Protein AF-A0A1H4G1G6-F1 (afdb_monomer)

Radius of gyration: 17.61 Å; Cα contacts (8 Å, |Δi|>4): 63; chains: 1; bounding box: 39×23×51 Å

Foldseek 3Di:
DDPVVLVVLVVVLVVLLVVLVVVVVCLVVVVVVLVVVVPDDDDPLCVVLSVQLVVLSVCLVVLSVQLNVVCVVCVVVVHRPVSVVSSCSSVCSVVSNVVSVVCCVVPRD

Sequence (109 aa):
MSKRKNEKLYNYLLLFLILYGVTLFIWPMALFGLGMSLSAPYPHTYDTSRDLMVKILFTYPLGVLFAIFYCGISYENGRYKAPYWVVHVPLLWPVSWIVVEYLGLKFSF

pLDDT: mean 82.3, std 7.37, range [54.5, 92.31]

Secondary structure (DSSP, 8-state):
--HHHHHHHHHHHHHHHHHHHHHHHHHHHHHHHHHHHHTS---GG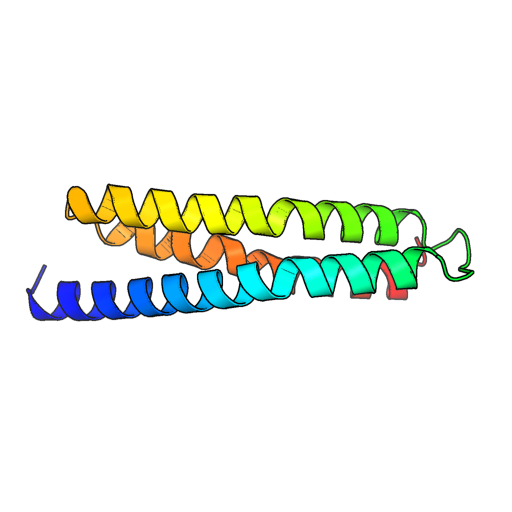GHHHHHHHHHHHHHHHHHHHHHHHHHHHHHHTT--HHHHHHTTGGGHHHHHHHHHHHHHHHH--

Mean predicted aligned error: 6.63 Å

Nearest PDB structures (foldseek):
  8dt0-assembly1_A  TM=5.907E-01  e=8.665E-01  synthetic construct

Structure (mmCIF, N/CA/C/O backbone):
data_AF-A0A1H4G1G6-F1
#
_entry.id   AF-A0A1H4G1G6-F1
#
loop_
_atom_site.group_PDB
_atom_site.id
_atom_site.type_symbol
_atom_site.label_atom_id
_atom_site.label_alt_id
_atom_site.label_comp_id
_atom_site.label_asym_id
_atom_site.label_entity_id
_atom_site.label_seq_id
_atom_site.pdbx_PDB_ins_code
_atom_site.Cartn_x
_atom_site.Cartn_y
_atom_site.Cartn_z
_atom_site.occupancy
_atom_site.B_iso_or_equiv
_atom_site.auth_seq_id
_atom_site.auth_comp_id
_atom_site.auth_asym_id
_atom_site.auth_atom_id
_atom_site.pdbx_PDB_model_num
ATOM 1 N N . MET A 1 1 ? -20.821 -6.327 20.717 1.00 58.38 1 MET A N 1
ATOM 2 C CA . MET A 1 1 ? -19.473 -6.934 20.569 1.00 58.38 1 MET A CA 1
ATOM 3 C C . MET A 1 1 ? -18.751 -6.771 21.908 1.00 58.38 1 MET A C 1
ATOM 5 O O . MET A 1 1 ? -18.916 -5.726 22.518 1.00 58.38 1 MET A O 1
ATOM 9 N N . SER A 1 2 ? -18.057 -7.789 22.431 1.00 67.00 2 SER A N 1
ATOM 10 C CA . SER A 1 2 ? -17.358 -7.680 23.732 1.00 67.00 2 SER A CA 1
ATOM 11 C C . SER A 1 2 ? -16.269 -6.597 23.678 1.00 67.00 2 SER A C 1
ATOM 13 O O . SER A 1 2 ? -15.555 -6.534 22.676 1.00 67.00 2 SER A O 1
ATOM 15 N N . LYS A 1 3 ? -16.099 -5.791 24.744 1.00 67.31 3 LYS A N 1
ATOM 16 C CA . LYS A 1 3 ? -15.041 -4.756 24.850 1.00 67.31 3 LYS A CA 1
ATOM 17 C C . LYS A 1 3 ? -13.664 -5.292 24.435 1.00 67.31 3 LYS A C 1
ATOM 19 O O . LYS A 1 3 ? -12.977 -4.678 23.628 1.00 67.31 3 LYS A O 1
ATOM 24 N N . ARG A 1 4 ? -13.338 -6.513 24.872 1.00 69.06 4 ARG A N 1
ATOM 25 C CA . ARG A 1 4 ? -12.068 -7.197 24.578 1.00 69.06 4 ARG A CA 1
ATOM 26 C C . ARG A 1 4 ? -11.883 -7.539 23.091 1.00 69.06 4 ARG A C 1
ATOM 28 O O . ARG A 1 4 ? -10.757 -7.613 22.613 1.00 69.06 4 ARG A O 1
ATOM 35 N N . LYS A 1 5 ? -12.974 -7.771 22.343 1.00 72.00 5 LYS A N 1
ATOM 36 C CA . LYS A 1 5 ? -12.924 -8.004 20.884 1.00 72.00 5 LYS A CA 1
ATOM 37 C C . LYS A 1 5 ? -12.662 -6.705 20.120 1.00 72.00 5 LYS A C 1
ATOM 39 O O . LYS A 1 5 ? -11.899 -6.733 19.163 1.00 72.00 5 LYS A O 1
ATOM 44 N N . ASN A 1 6 ? -13.256 -5.594 20.553 1.00 76.75 6 ASN A N 1
ATOM 45 C CA . ASN A 1 6 ? -13.039 -4.289 19.923 1.00 76.75 6 ASN A CA 1
ATOM 46 C C . ASN A 1 6 ? -11.608 -3.789 20.151 1.00 76.75 6 ASN A C 1
ATOM 48 O O . ASN A 1 6 ? -10.990 -3.288 19.222 1.00 76.75 6 ASN A O 1
ATOM 52 N N . GLU A 1 7 ? -11.056 -4.007 21.344 1.00 81.44 7 GLU A N 1
ATOM 53 C CA . GLU A 1 7 ? -9.673 -3.652 21.683 1.00 81.44 7 GLU A CA 1
ATOM 54 C C . GLU A 1 7 ? -8.645 -4.440 20.857 1.00 81.44 7 GLU A C 1
ATOM 56 O O . GLU A 1 7 ? -7.725 -3.864 20.280 1.00 81.44 7 GLU A O 1
ATOM 61 N N . LYS A 1 8 ? -8.848 -5.757 20.697 1.00 85.31 8 LYS A N 1
ATOM 62 C CA . LYS A 1 8 ? -8.018 -6.568 19.791 1.00 85.31 8 LYS A CA 1
ATOM 63 C C . LYS A 1 8 ? -8.082 -6.070 18.349 1.00 85.31 8 LYS A C 1
ATOM 65 O O . LYS A 1 8 ? -7.051 -6.017 17.685 1.00 85.31 8 LYS A O 1
ATOM 70 N N . LEU A 1 9 ? -9.274 -5.722 17.860 1.00 84.81 9 LEU A N 1
ATOM 71 C CA . LEU A 1 9 ? -9.430 -5.245 16.487 1.00 84.81 9 LEU A CA 1
ATOM 72 C C . LEU A 1 9 ? -8.820 -3.854 16.290 1.00 84.81 9 LEU A C 1
ATOM 74 O O . LEU A 1 9 ? -8.249 -3.582 15.240 1.00 84.81 9 LEU A O 1
ATOM 78 N N . TYR A 1 10 ? -8.906 -2.999 17.310 1.00 84.31 10 TYR A N 1
ATOM 79 C CA . TYR A 1 10 ? -8.247 -1.701 17.331 1.00 84.31 10 TYR A CA 1
ATOM 80 C C . TYR A 1 10 ? -6.729 -1.853 17.217 1.00 84.31 10 TYR A C 1
ATOM 82 O O . TYR A 1 10 ? -6.147 -1.298 16.292 1.00 84.31 10 TYR A O 1
ATOM 90 N N . ASN A 1 11 ? -6.111 -2.675 18.070 1.00 88.44 11 ASN A N 1
ATOM 91 C CA . ASN A 1 11 ? -4.665 -2.916 18.027 1.00 88.44 11 ASN A CA 1
ATOM 92 C C . ASN A 1 11 ? -4.218 -3.523 16.691 1.00 88.44 11 ASN A C 1
ATOM 94 O O . ASN A 1 11 ? -3.170 -3.158 16.167 1.00 88.44 11 ASN A O 1
ATOM 98 N N . TYR A 1 12 ? -5.020 -4.431 16.127 1.00 89.69 12 TYR A N 1
ATOM 99 C CA . TYR A 1 12 ? -4.750 -5.034 14.822 1.00 89.69 12 TYR A CA 1
ATOM 100 C C . TYR A 1 12 ? -4.696 -3.988 13.707 1.00 89.69 12 TYR A C 1
ATOM 102 O O . TYR A 1 12 ? -3.737 -3.917 12.951 1.00 89.69 12 TYR A O 1
ATOM 110 N N . LEU A 1 13 ? -5.723 -3.155 13.612 1.00 87.50 13 LEU A N 1
ATOM 111 C CA . LEU A 1 13 ? -5.810 -2.106 12.603 1.00 87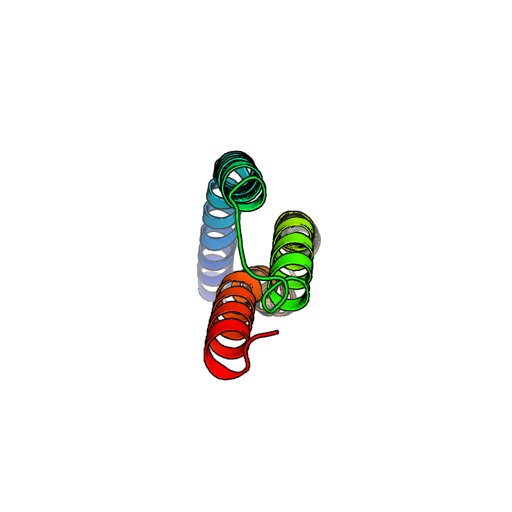.50 13 LEU A CA 1
ATOM 112 C C . LEU A 1 13 ? -4.740 -1.017 12.820 1.00 87.50 13 LEU A C 1
ATOM 114 O O . LEU A 1 13 ? -4.130 -0.573 11.851 1.00 87.50 13 LEU A O 1
ATOM 118 N N . LEU A 1 14 ? -4.446 -0.650 14.075 1.00 88.31 14 LEU A N 1
ATOM 119 C CA . LEU A 1 14 ? -3.364 0.277 14.427 1.00 88.31 14 LEU A CA 1
ATOM 120 C C . LEU A 1 14 ? -1.996 -0.238 13.957 1.00 88.31 14 LEU A C 1
ATOM 122 O 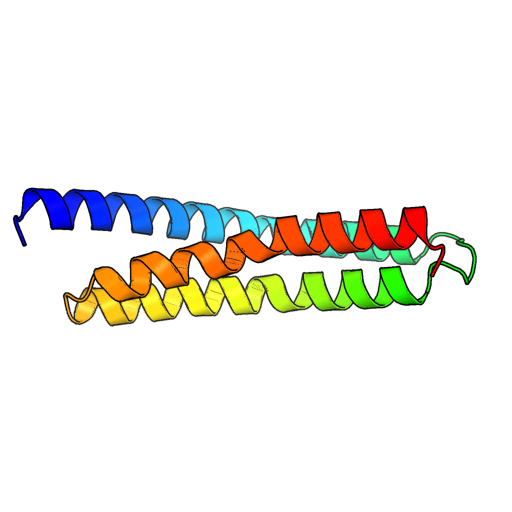O . LEU A 1 14 ? -1.203 0.529 13.418 1.00 88.31 14 LEU A O 1
ATOM 126 N N . LEU A 1 15 ? -1.732 -1.538 14.116 1.00 92.31 15 LEU A N 1
ATOM 127 C CA . LEU A 1 15 ? -0.506 -2.167 13.623 1.00 92.31 15 LEU A CA 1
ATOM 128 C C . LEU A 1 15 ? -0.349 -1.973 12.109 1.00 92.31 15 LEU A C 1
ATOM 130 O O . LEU A 1 15 ? 0.726 -1.592 11.651 1.00 92.31 15 LEU A O 1
ATOM 134 N N . PHE A 1 16 ? -1.416 -2.194 11.338 1.00 90.69 16 PHE A N 1
ATOM 135 C CA . PHE A 1 16 ? -1.391 -1.982 9.889 1.00 90.69 16 PHE A CA 1
ATOM 136 C C . PHE A 1 16 ? -1.216 -0.513 9.511 1.00 90.69 16 PHE A C 1
ATOM 138 O O . PHE A 1 16 ? -0.446 -0.212 8.609 1.00 90.69 16 PHE A O 1
ATOM 145 N N . LEU A 1 17 ? -1.880 0.400 10.218 1.00 88.31 17 LEU A N 1
ATOM 146 C CA . LEU A 1 17 ? -1.7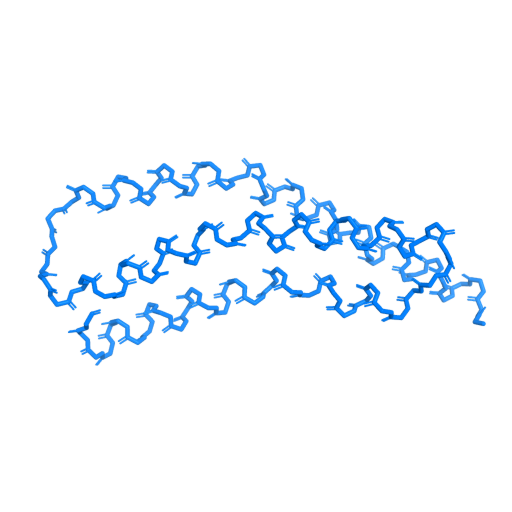06 1.844 10.048 1.00 88.31 17 LEU A CA 1
ATOM 147 C C . LEU A 1 17 ? -0.241 2.269 10.232 1.00 88.31 17 LEU A C 1
ATOM 149 O O . LEU A 1 17 ? 0.293 2.998 9.399 1.00 88.31 17 LEU A O 1
ATOM 153 N N . ILE A 1 18 ? 0.423 1.774 11.282 1.00 90.38 18 ILE A N 1
ATOM 154 C CA . ILE A 1 18 ? 1.851 2.030 11.525 1.00 90.38 18 ILE A CA 1
ATOM 155 C C . ILE A 1 18 ? 2.696 1.441 10.395 1.00 90.38 18 ILE A C 1
ATOM 157 O O . ILE A 1 18 ? 3.550 2.133 9.842 1.00 90.38 18 ILE A O 1
ATOM 161 N N . LEU A 1 19 ? 2.437 0.185 10.021 1.00 90.81 19 LEU A N 1
ATOM 162 C CA . LEU A 1 19 ? 3.155 -0.491 8.942 1.00 90.81 19 LEU A CA 1
ATOM 163 C C . LEU A 1 19 ? 3.033 0.283 7.625 1.00 90.81 19 LEU A C 1
ATOM 165 O O . LEU A 1 19 ? 4.028 0.468 6.931 1.00 90.81 19 LEU A O 1
ATOM 169 N N . TYR A 1 20 ? 1.848 0.812 7.325 1.00 89.88 20 TYR A N 1
ATOM 170 C CA . TYR A 1 20 ? 1.605 1.630 6.142 1.00 89.88 20 TYR A CA 1
ATOM 171 C C . TYR A 1 20 ? 2.233 3.019 6.196 1.00 89.88 20 TYR A C 1
ATOM 173 O O . TYR A 1 20 ? 2.660 3.534 5.165 1.00 89.88 20 TYR A O 1
ATOM 181 N N . GLY A 1 21 ? 2.343 3.618 7.381 1.00 87.31 21 GLY A N 1
ATOM 182 C CA . GLY A 1 21 ? 3.135 4.832 7.569 1.00 87.31 21 GLY A CA 1
ATOM 183 C C . GLY A 1 21 ? 4.614 4.600 7.246 1.00 87.31 21 GLY A C 1
ATOM 184 O O . GLY A 1 21 ? 5.225 5.394 6.532 1.00 87.31 21 GLY A O 1
ATOM 185 N N . VAL A 1 22 ? 5.179 3.478 7.707 1.00 89.25 22 VAL A N 1
ATOM 186 C CA . VAL A 1 22 ? 6.577 3.104 7.432 1.00 89.25 22 VAL A CA 1
ATOM 187 C C . VAL A 1 22 ? 6.800 2.826 5.946 1.00 89.25 22 VAL A C 1
ATOM 189 O O . VAL A 1 22 ? 7.772 3.306 5.367 1.00 89.25 22 VAL A O 1
ATOM 192 N N . THR A 1 23 ? 5.909 2.086 5.291 1.00 86.12 23 THR A N 1
ATOM 193 C CA . THR A 1 23 ? 6.060 1.799 3.858 1.00 86.12 23 THR A CA 1
ATOM 194 C C . THR A 1 23 ? 5.862 3.039 2.990 1.00 86.12 23 THR A C 1
ATOM 196 O O . THR A 1 23 ? 6.584 3.195 2.008 1.00 86.12 23 THR A O 1
ATOM 199 N N . LEU A 1 24 ? 4.957 3.956 3.354 1.00 88.12 24 LEU A N 1
ATOM 200 C CA . LEU A 1 24 ? 4.848 5.271 2.709 1.00 88.12 24 LEU A CA 1
ATOM 201 C C . LEU A 1 24 ? 6.137 6.079 2.843 1.00 88.12 24 LEU A C 1
ATOM 203 O O . LEU A 1 24 ? 6.531 6.752 1.897 1.00 88.12 24 LEU A O 1
ATOM 207 N N . PHE A 1 25 ? 6.806 6.003 3.993 1.00 87.94 25 PHE A N 1
ATOM 208 C CA . PHE A 1 25 ? 8.083 6.681 4.201 1.00 87.94 25 PHE A CA 1
ATOM 209 C C . PHE A 1 25 ? 9.195 6.121 3.301 1.00 87.94 25 PHE A C 1
ATOM 211 O O . PHE A 1 25 ? 10.037 6.871 2.816 1.00 87.94 25 PHE A O 1
ATOM 218 N N . ILE A 1 26 ? 9.178 4.811 3.035 1.00 86.88 26 ILE A N 1
ATOM 219 C CA . ILE A 1 26 ? 10.144 4.135 2.153 1.00 86.88 26 ILE A CA 1
ATOM 220 C C . ILE A 1 26 ? 9.791 4.328 0.665 1.00 86.88 26 ILE A C 1
ATOM 222 O O . ILE A 1 26 ? 10.668 4.258 -0.197 1.00 86.88 26 ILE A O 1
ATOM 226 N N . TRP A 1 27 ? 8.528 4.608 0.337 1.00 87.56 27 TRP A N 1
ATOM 227 C CA . TRP A 1 27 ? 8.040 4.711 -1.042 1.00 87.56 27 TRP A CA 1
ATOM 228 C C . TRP A 1 27 ? 8.839 5.677 -1.948 1.00 87.56 27 TRP A C 1
ATOM 230 O O . TRP A 1 27 ? 9.152 5.276 -3.070 1.00 87.56 27 TRP A O 1
ATOM 240 N N . PRO A 1 28 ? 9.270 6.882 -1.511 1.00 87.00 28 PRO A N 1
ATOM 241 C CA . PRO A 1 28 ? 10.133 7.746 -2.320 1.00 87.00 28 PRO A CA 1
ATOM 242 C C . PRO A 1 28 ? 11.462 7.090 -2.716 1.00 87.00 28 PRO A C 1
ATOM 244 O O . PRO A 1 28 ? 11.942 7.305 -3.828 1.00 87.00 28 PRO A O 1
ATOM 247 N N . MET A 1 29 ? 12.045 6.255 -1.847 1.00 88.31 29 MET A N 1
ATOM 248 C CA . MET A 1 29 ? 13.260 5.503 -2.181 1.00 88.31 29 MET A CA 1
ATOM 249 C C . MET A 1 29 ? 12.982 4.424 -3.229 1.00 88.31 29 MET A C 1
ATOM 251 O O . MET A 1 29 ? 13.787 4.238 -4.139 1.00 88.31 29 MET A O 1
ATOM 255 N N . ALA A 1 30 ? 11.833 3.748 -3.141 1.00 84.00 30 ALA A N 1
ATOM 256 C CA . ALA A 1 30 ? 11.405 2.793 -4.161 1.00 84.00 30 ALA A CA 1
ATOM 257 C C . ALA A 1 30 ? 11.189 3.482 -5.518 1.00 84.00 30 ALA A C 1
ATOM 259 O O . ALA A 1 30 ? 11.604 2.956 -6.548 1.00 84.00 30 ALA A O 1
ATOM 260 N N . LEU A 1 31 ? 10.615 4.690 -5.521 1.00 85.06 31 LEU A N 1
ATOM 261 C CA . LEU A 1 31 ? 10.436 5.496 -6.729 1.00 85.06 31 LEU A CA 1
ATOM 262 C C . LEU A 1 31 ? 11.766 5.948 -7.334 1.00 85.06 31 LEU A C 1
ATOM 264 O O . LEU A 1 31 ? 11.937 5.888 -8.550 1.00 85.06 31 LEU A O 1
ATOM 268 N N . PHE A 1 32 ? 12.725 6.343 -6.497 1.00 85.50 32 PHE A N 1
ATOM 269 C CA . PHE A 1 32 ? 14.079 6.660 -6.941 1.00 85.50 32 PHE A CA 1
ATOM 270 C C . PHE A 1 32 ?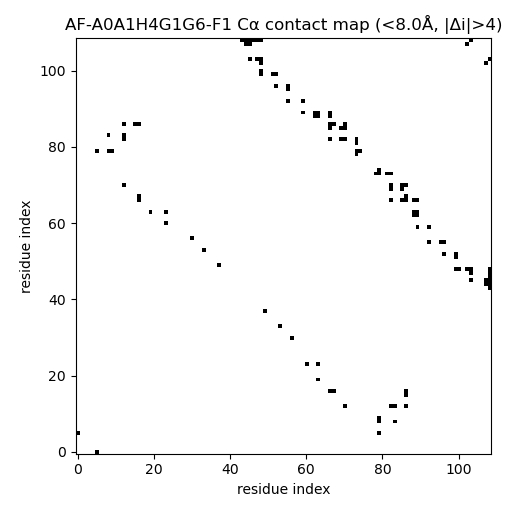 14.768 5.441 -7.574 1.00 85.50 32 PHE A C 1
ATOM 272 O O . PHE A 1 32 ? 15.290 5.535 -8.684 1.00 85.50 32 PHE A O 1
ATOM 279 N N . GLY A 1 33 ? 14.720 4.281 -6.910 1.00 84.88 33 GLY A N 1
ATOM 280 C CA . GLY A 1 33 ? 15.281 3.032 -7.433 1.00 84.88 33 GLY A CA 1
ATOM 281 C C . GLY A 1 33 ? 14.639 2.605 -8.755 1.00 84.88 33 GLY A C 1
ATOM 282 O O . GLY A 1 33 ? 15.351 2.247 -9.695 1.00 84.88 33 GLY A O 1
ATOM 283 N N . LEU A 1 34 ? 13.311 2.727 -8.859 1.00 82.06 34 LEU A N 1
ATOM 284 C CA . LEU A 1 34 ? 12.587 2.512 -10.108 1.00 82.06 34 LEU A CA 1
ATOM 285 C C . LEU A 1 34 ? 13.096 3.477 -11.186 1.00 82.06 34 LEU A C 1
ATOM 287 O O . LEU A 1 34 ? 13.504 3.020 -12.240 1.00 82.06 34 LEU A O 1
ATOM 291 N N . GLY A 1 35 ? 13.164 4.785 -10.925 1.00 81.44 35 GLY A N 1
ATOM 292 C CA . GLY A 1 35 ? 13.653 5.781 -11.890 1.00 81.44 35 GLY A CA 1
ATOM 293 C C . GLY A 1 35 ? 15.058 5.489 -12.433 1.00 81.44 35 GLY A C 1
ATOM 294 O O . GLY A 1 35 ? 15.306 5.622 -13.634 1.00 81.44 35 GLY A O 1
ATOM 295 N N . MET A 1 36 ? 15.960 5.017 -11.571 1.00 83.62 36 MET A N 1
ATOM 296 C CA . MET A 1 36 ? 17.300 4.580 -11.973 1.00 83.62 36 MET A CA 1
ATOM 297 C C . MET A 1 36 ? 17.247 3.328 -12.860 1.00 83.62 36 MET A C 1
ATOM 299 O O . MET A 1 36 ? 17.881 3.296 -13.913 1.00 83.62 36 MET A O 1
ATOM 303 N N . SER A 1 37 ? 16.443 2.327 -12.488 1.00 79.06 37 SER A N 1
ATOM 304 C CA . SER A 1 37 ? 16.217 1.123 -13.303 1.00 79.06 37 SER A CA 1
ATOM 305 C C . SER A 1 37 ? 15.579 1.458 -14.655 1.00 79.06 37 SER A C 1
ATOM 307 O O . SER A 1 37 ? 15.974 0.913 -15.683 1.00 79.06 37 SER A O 1
ATOM 309 N N . LEU A 1 38 ? 14.667 2.432 -14.677 1.00 74.31 38 LEU A N 1
ATOM 310 C CA . LEU A 1 38 ? 14.004 2.911 -15.881 1.00 74.31 38 LEU A CA 1
ATOM 311 C C . LEU A 1 38 ? 14.957 3.637 -16.852 1.00 74.31 38 LEU A C 1
ATOM 313 O O . LEU A 1 38 ? 14.622 3.833 -18.023 1.00 74.31 38 LEU A O 1
ATOM 317 N N 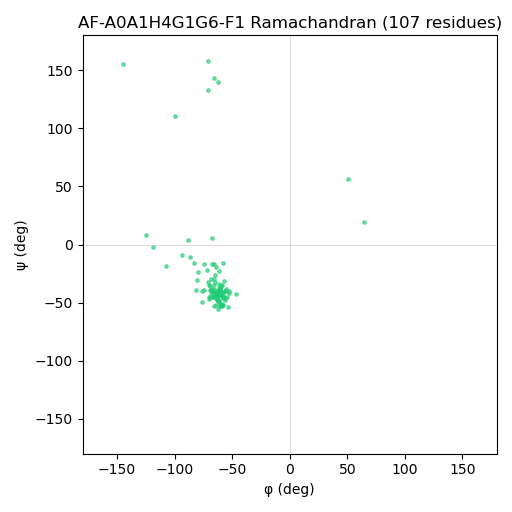. SER A 1 39 ? 16.127 4.055 -16.383 1.00 76.88 39 SER A N 1
ATOM 318 C CA . SER A 1 39 ? 17.132 4.743 -17.198 1.00 76.88 39 SER A CA 1
ATOM 319 C C . SER A 1 39 ? 18.172 3.786 -17.790 1.00 76.88 39 SER A C 1
ATOM 321 O O . SER A 1 39 ? 18.971 4.195 -18.630 1.00 76.88 39 SER A O 1
ATOM 323 N N . ALA A 1 40 ? 18.178 2.516 -17.370 1.00 79.38 40 ALA A N 1
ATOM 324 C CA . ALA A 1 40 ? 19.057 1.500 -17.936 1.00 79.38 40 ALA A CA 1
ATOM 325 C C . ALA A 1 40 ? 18.617 1.118 -19.366 1.00 79.38 40 ALA A C 1
ATOM 327 O O . ALA A 1 40 ? 17.454 1.312 -19.709 1.00 79.38 40 ALA A O 1
ATOM 328 N N . PRO A 1 41 ? 19.501 0.563 -20.213 1.00 78.25 41 PRO A N 1
ATOM 329 C CA . PRO A 1 41 ? 19.107 -0.033 -21.489 1.00 78.25 41 PRO A CA 1
ATOM 330 C C . PRO A 1 41 ? 18.342 -1.346 -21.262 1.00 78.25 41 PRO A C 1
ATOM 332 O O . PRO A 1 41 ? 18.800 -2.201 -20.505 1.00 78.25 41 PRO A O 1
ATOM 335 N N . TYR A 1 42 ? 17.207 -1.536 -21.935 1.00 72.81 42 TYR A N 1
ATOM 336 C CA . TYR A 1 42 ? 16.406 -2.768 -21.894 1.00 72.81 42 TYR A CA 1
ATOM 337 C C . TYR A 1 42 ? 15.769 -3.037 -23.267 1.00 72.81 42 TYR A C 1
ATOM 339 O O . TYR A 1 42 ? 15.590 -2.107 -24.057 1.00 72.81 42 TYR A O 1
ATOM 347 N N . PRO A 1 43 ? 15.436 -4.301 -23.581 1.00 79.00 43 PRO A N 1
ATOM 348 C CA . PRO A 1 43 ? 14.701 -4.636 -24.795 1.00 79.00 43 PRO A CA 1
ATOM 349 C C . PRO A 1 43 ? 13.276 -4.066 -24.767 1.00 79.00 43 PRO A C 1
ATOM 351 O O . PRO A 1 43 ? 12.605 -4.135 -23.739 1.00 79.00 43 PRO A O 1
ATOM 354 N N . HIS A 1 44 ? 12.776 -3.614 -25.921 1.00 78.50 44 HIS A N 1
ATOM 355 C CA . HIS A 1 44 ? 11.394 -3.127 -26.096 1.00 78.50 44 HIS A CA 1
ATOM 356 C C . HIS A 1 44 ? 10.307 -4.153 -25.736 1.00 78.50 44 HIS A C 1
ATOM 358 O O . HIS A 1 44 ? 9.157 -3.797 -25.507 1.00 78.50 44 HIS A O 1
ATOM 364 N N . THR A 1 45 ? 10.666 -5.433 -25.623 1.00 75.19 45 THR A N 1
ATOM 365 C CA . THR A 1 45 ? 9.787 -6.503 -25.133 1.00 75.19 45 THR A CA 1
ATOM 366 C C . THR A 1 45 ? 9.424 -6.368 -23.650 1.00 75.19 45 THR A C 1
ATOM 368 O O . THR A 1 45 ? 8.873 -7.302 -23.098 1.00 75.19 45 THR A O 1
ATOM 371 N N . TYR A 1 46 ? 9.801 -5.289 -22.965 1.00 73.06 46 TYR A N 1
ATOM 372 C CA . TYR A 1 46 ? 9.437 -5.040 -21.567 1.00 73.06 46 TYR A CA 1
ATOM 373 C C . TYR A 1 46 ? 8.744 -3.686 -21.372 1.00 73.06 46 TYR A C 1
ATOM 375 O O . TYR A 1 46 ? 8.522 -3.261 -20.238 1.00 73.06 46 TYR A O 1
ATOM 383 N N . ASP A 1 47 ? 8.402 -2.981 -22.455 1.00 79.75 47 ASP A N 1
ATOM 384 C CA . ASP A 1 47 ? 7.778 -1.656 -22.375 1.00 79.75 47 ASP A CA 1
ATOM 385 C C . ASP A 1 47 ? 6.430 -1.712 -21.627 1.00 79.75 47 ASP A C 1
ATOM 387 O O . ASP A 1 47 ? 6.118 -0.819 -20.833 1.00 79.75 47 ASP A O 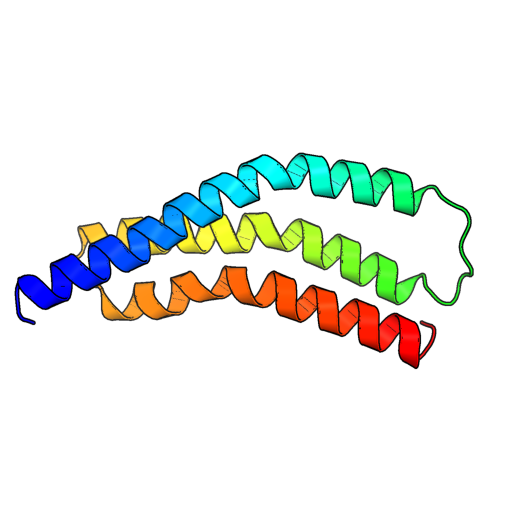1
ATOM 391 N N . THR A 1 48 ? 5.659 -2.792 -21.799 1.00 79.31 48 THR A N 1
ATOM 392 C CA . THR A 1 48 ? 4.328 -2.953 -21.191 1.00 79.31 48 THR A CA 1
ATOM 393 C C . THR A 1 48 ? 4.423 -3.290 -19.709 1.00 79.31 48 THR A C 1
ATOM 395 O O . THR A 1 48 ? 3.757 -2.661 -18.882 1.00 79.31 48 THR A O 1
ATOM 398 N N . SER A 1 49 ? 5.250 -4.275 -19.346 1.00 77.75 49 SER A N 1
ATOM 399 C CA . SER A 1 49 ? 5.473 -4.650 -17.941 1.00 77.75 49 SER A CA 1
ATOM 400 C C . SER A 1 49 ? 6.027 -3.482 -17.126 1.00 77.75 49 SER A C 1
ATOM 402 O O . SER A 1 49 ? 5.624 -3.264 -15.981 1.00 77.75 49 SER A O 1
ATOM 404 N N . ARG A 1 50 ? 6.878 -2.665 -17.741 1.00 78.06 50 ARG A N 1
ATOM 405 C CA . ARG A 1 50 ? 7.461 -1.475 -17.130 1.00 78.06 50 ARG A CA 1
ATOM 406 C C . ARG A 1 50 ? 6.452 -0.346 -16.916 1.00 78.06 50 ARG A C 1
ATOM 408 O O . ARG A 1 50 ? 6.410 0.231 -15.829 1.00 78.06 50 ARG A O 1
ATOM 415 N N . ASP A 1 51 ? 5.612 -0.050 -17.906 1.00 83.19 51 ASP A N 1
ATOM 416 C CA . ASP A 1 51 ? 4.510 0.911 -17.757 1.00 83.19 51 ASP A CA 1
ATOM 417 C C . ASP A 1 51 ? 3.528 0.473 -16.653 1.00 83.19 51 ASP A C 1
ATOM 419 O O . ASP A 1 51 ? 3.134 1.271 -15.797 1.00 83.19 51 ASP A O 1
ATOM 423 N N . LEU A 1 52 ? 3.207 -0.824 -16.593 1.00 83.81 52 LEU A N 1
ATOM 424 C CA . LEU A 1 52 ? 2.394 -1.401 -15.521 1.00 83.81 52 LEU A CA 1
ATOM 425 C C . LEU A 1 52 ? 3.059 -1.265 -14.146 1.00 83.81 52 LEU A C 1
ATOM 427 O O . LEU A 1 52 ? 2.386 -0.858 -13.200 1.00 83.81 52 LEU A O 1
ATOM 431 N N . MET A 1 53 ? 4.361 -1.542 -14.021 1.00 81.94 53 MET A N 1
ATOM 432 C CA . MET A 1 53 ? 5.105 -1.351 -12.767 1.00 81.94 53 MET A CA 1
ATOM 433 C C . MET A 1 53 ? 5.058 0.095 -12.276 1.00 81.94 53 MET A C 1
ATOM 435 O O . MET A 1 53 ? 4.802 0.336 -11.094 1.00 81.94 53 MET A O 1
ATOM 439 N N . VAL A 1 54 ? 5.266 1.059 -13.178 1.00 83.38 54 VAL A N 1
ATOM 440 C CA . VAL A 1 54 ? 5.181 2.491 -12.864 1.00 83.38 54 VAL A CA 1
ATOM 441 C C . VAL A 1 54 ? 3.785 2.823 -12.338 1.00 83.38 54 VAL A C 1
ATOM 443 O O . VAL A 1 54 ? 3.648 3.362 -11.239 1.00 83.38 54 VAL A O 1
ATOM 446 N N . LYS A 1 55 ? 2.734 2.451 -13.077 1.00 85.62 55 LYS A N 1
ATOM 447 C CA . LYS A 1 55 ? 1.335 2.696 -12.685 1.00 85.62 55 LYS A CA 1
ATOM 448 C C . LYS A 1 55 ? 0.996 2.062 -11.339 1.00 85.62 55 LYS A C 1
ATOM 450 O O . LYS A 1 55 ? 0.386 2.711 -10.489 1.00 85.62 55 LYS A O 1
ATOM 455 N N . ILE A 1 56 ? 1.435 0.825 -11.115 1.00 84.00 56 ILE A N 1
ATOM 456 C CA . ILE A 1 56 ? 1.281 0.131 -9.837 1.00 84.00 56 ILE A CA 1
ATOM 457 C C . ILE A 1 56 ? 1.952 0.960 -8.740 1.00 84.00 56 ILE A C 1
ATOM 459 O O . ILE A 1 56 ? 1.273 1.332 -7.785 1.00 84.00 56 ILE A O 1
ATOM 463 N N . LEU A 1 57 ? 3.212 1.372 -8.887 1.00 84.25 57 LEU A N 1
ATOM 464 C CA . LEU A 1 57 ? 3.915 2.179 -7.881 1.00 84.25 57 LEU A CA 1
ATOM 465 C C . LEU A 1 57 ? 3.201 3.480 -7.514 1.00 84.25 57 LEU A C 1
ATOM 467 O O . LEU A 1 57 ? 3.111 3.797 -6.328 1.00 84.25 57 LEU A O 1
ATOM 471 N N . PHE A 1 58 ? 2.614 4.183 -8.481 1.00 85.62 58 PHE A N 1
ATOM 472 C CA . PHE A 1 58 ? 1.855 5.411 -8.216 1.00 85.62 58 PHE A CA 1
ATOM 473 C C . PHE A 1 58 ? 0.500 5.185 -7.532 1.00 85.62 58 PHE A C 1
ATOM 475 O O . PHE A 1 58 ? -0.009 6.093 -6.875 1.00 85.62 58 PHE A O 1
ATOM 482 N N . THR A 1 59 ? -0.083 3.988 -7.624 1.00 86.31 59 THR A N 1
ATOM 483 C CA . THR A 1 59 ? -1.346 3.669 -6.930 1.00 86.31 59 THR A CA 1
ATOM 484 C C . THR A 1 59 ? -1.149 3.261 -5.468 1.00 86.31 59 THR A C 1
ATOM 486 O O . THR A 1 59 ? -2.105 3.325 -4.693 1.00 86.31 59 THR A O 1
ATOM 489 N N . TYR A 1 60 ? 0.077 2.917 -5.045 1.00 86.06 60 TYR A N 1
ATOM 490 C CA . TYR A 1 60 ? 0.354 2.518 -3.659 1.00 86.06 60 TYR A CA 1
ATOM 491 C C . TYR A 1 60 ? -0.004 3.593 -2.623 1.00 86.06 60 TYR A C 1
ATOM 493 O O . TYR A 1 60 ? -0.771 3.285 -1.702 1.00 86.06 60 TYR A O 1
ATOM 501 N N . PRO A 1 61 ? 0.459 4.857 -2.756 1.00 88.81 61 PRO A N 1
ATOM 502 C CA . PRO A 1 61 ? 0.133 5.887 -1.777 1.00 88.81 61 PRO A CA 1
ATOM 503 C C . PRO A 1 61 ? -1.369 6.150 -1.702 1.00 88.81 61 PRO A C 1
ATOM 505 O O . PRO A 1 61 ? -1.892 6.381 -0.618 1.00 88.81 61 PRO A O 1
ATOM 508 N N . LEU A 1 62 ? -2.081 6.048 -2.831 1.00 89.44 62 LEU A N 1
ATOM 509 C CA . LEU A 1 62 ? -3.534 6.215 -2.878 1.00 89.44 62 LEU A CA 1
ATOM 510 C C . LEU A 1 62 ? -4.251 5.126 -2.072 1.00 89.44 62 LEU A C 1
ATOM 512 O O . LEU A 1 62 ? -5.127 5.440 -1.268 1.00 89.44 62 LEU A O 1
ATOM 516 N N . GLY A 1 63 ? -3.853 3.861 -2.243 1.00 88.12 63 GLY A N 1
ATOM 517 C CA . GLY A 1 6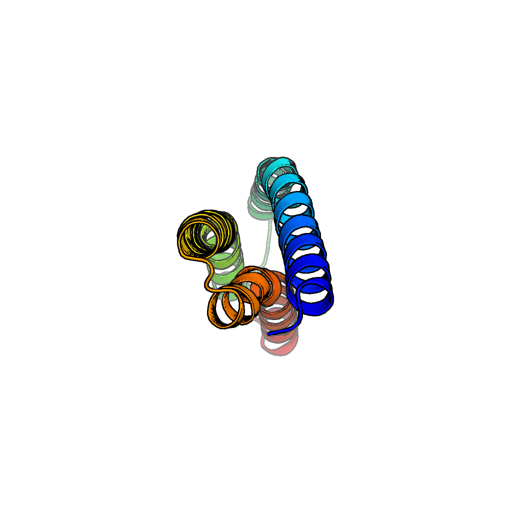3 ? -4.411 2.742 -1.481 1.00 88.12 63 GLY A CA 1
ATOM 518 C C . GLY A 1 63 ? -4.142 2.867 0.018 1.00 88.12 63 GLY A C 1
ATOM 519 O O . GLY A 1 63 ? -5.043 2.651 0.830 1.00 88.12 63 GLY A O 1
ATOM 520 N N . VAL A 1 64 ? -2.923 3.269 0.390 1.00 89.44 64 VAL A N 1
ATOM 521 C CA . VAL A 1 64 ? -2.566 3.511 1.792 1.00 89.44 64 VAL A CA 1
ATOM 522 C C . VAL A 1 64 ? -3.375 4.664 2.379 1.00 89.44 64 VAL A C 1
ATOM 524 O O . VAL A 1 64 ? -4.009 4.482 3.414 1.00 89.44 64 VAL A O 1
ATOM 527 N N . LEU A 1 65 ? -3.402 5.831 1.730 1.00 90.00 65 LEU A N 1
ATOM 528 C CA . LEU A 1 65 ? -4.154 6.994 2.210 1.00 90.00 65 LEU A CA 1
ATOM 529 C C . LEU A 1 65 ? -5.637 6.656 2.374 1.00 90.00 65 LEU A C 1
ATOM 531 O O . LEU A 1 65 ? -6.222 6.963 3.411 1.00 90.00 65 LEU A O 1
ATOM 535 N N . PHE A 1 66 ? -6.225 5.956 1.401 1.00 90.75 66 PHE A N 1
ATOM 536 C CA . PHE A 1 66 ? -7.596 5.464 1.496 1.00 90.75 66 PHE A CA 1
ATOM 537 C C . PHE A 1 66 ? -7.807 4.593 2.740 1.00 90.75 66 PHE A C 1
ATOM 539 O O . PHE A 1 66 ? -8.749 4.830 3.498 1.00 90.75 66 PHE A O 1
ATOM 546 N N . ALA A 1 67 ? -6.916 3.630 2.996 1.00 89.69 67 ALA A N 1
ATOM 547 C CA . ALA A 1 67 ? -7.001 2.781 4.179 1.00 89.69 67 ALA A CA 1
ATOM 548 C C . ALA A 1 67 ? -6.865 3.580 5.484 1.00 89.69 67 ALA A C 1
ATOM 550 O O . ALA A 1 67 ? -7.626 3.335 6.421 1.00 89.69 67 ALA A O 1
ATOM 551 N N . ILE A 1 68 ? -5.958 4.561 5.534 1.00 88.12 68 ILE A N 1
ATOM 552 C CA . ILE A 1 68 ? -5.746 5.422 6.704 1.00 88.12 68 ILE A CA 1
ATOM 553 C C . ILE A 1 68 ? -7.008 6.234 7.014 1.00 88.12 68 ILE A C 1
ATOM 555 O O . ILE A 1 68 ? -7.542 6.143 8.122 1.00 88.12 68 ILE A O 1
ATOM 559 N N . PHE A 1 69 ? -7.516 6.988 6.035 1.00 89.00 69 PHE A N 1
ATOM 560 C CA . PHE A 1 69 ? -8.689 7.845 6.221 1.00 89.00 69 PHE A CA 1
ATOM 561 C C . PHE A 1 69 ? -9.944 7.033 6.532 1.00 89.00 69 PHE A C 1
ATOM 563 O O . PHE A 1 69 ? -10.679 7.364 7.462 1.00 89.00 69 PHE A O 1
ATOM 570 N N . TYR A 1 70 ? -10.177 5.941 5.800 1.00 89.56 70 TYR A N 1
ATOM 571 C CA . TYR A 1 70 ? -11.349 5.100 6.020 1.00 89.56 70 TYR A CA 1
ATOM 572 C C . TYR A 1 70 ? -11.331 4.448 7.405 1.00 89.56 70 TYR A C 1
ATOM 574 O O . TYR A 1 70 ? -12.359 4.422 8.083 1.00 89.56 70 TYR A O 1
ATOM 582 N N . CYS A 1 71 ? -10.171 3.953 7.857 1.00 86.81 71 CYS A N 1
ATOM 583 C CA . CYS A 1 71 ? -10.041 3.415 9.208 1.00 86.81 71 CYS A CA 1
ATOM 584 C C . CYS A 1 71 ? -10.303 4.498 10.256 1.00 86.81 71 CYS A C 1
ATOM 586 O O . CYS A 1 71 ? -11.132 4.269 11.133 1.00 86.81 71 CYS A O 1
ATOM 588 N N . GLY A 1 72 ? -9.686 5.678 10.127 1.00 84.69 72 GLY A N 1
ATOM 589 C CA . GLY A 1 72 ? -9.894 6.814 11.035 1.00 84.69 72 GLY A CA 1
ATOM 590 C C . GLY A 1 72 ? -11.368 7.197 11.188 1.00 84.69 72 GLY A C 1
ATOM 591 O O . GLY A 1 72 ? -11.905 7.164 12.293 1.00 84.69 72 GLY A O 1
ATOM 592 N N . ILE A 1 73 ? -12.059 7.443 10.070 1.00 86.94 73 ILE A N 1
ATOM 593 C CA . ILE A 1 73 ? -13.489 7.801 10.067 1.00 86.94 73 ILE A CA 1
ATOM 594 C C . ILE A 1 73 ? -14.340 6.667 10.652 1.00 86.94 73 ILE A C 1
ATOM 596 O O . ILE A 1 73 ? -15.279 6.893 11.418 1.00 86.94 73 ILE A O 1
ATOM 600 N N . SER A 1 74 ? -14.047 5.417 10.293 1.00 85.19 74 SER A N 1
ATOM 601 C CA . SER A 1 74 ? -14.831 4.280 10.771 1.00 85.19 74 SER A CA 1
ATOM 602 C C . SER A 1 74 ? -14.653 4.046 12.278 1.00 85.19 74 SER A C 1
ATOM 604 O O . SER A 1 74 ? -15.595 3.599 12.939 1.00 85.19 74 SER A O 1
ATOM 606 N N . TYR A 1 75 ? -13.490 4.396 12.836 1.00 78.75 75 TYR A N 1
ATOM 607 C CA . TYR A 1 75 ? -13.230 4.346 14.272 1.00 78.75 75 TYR A CA 1
ATOM 608 C C . TYR A 1 75 ? -14.014 5.375 15.069 1.00 78.75 75 TYR A C 1
ATOM 610 O O . TYR A 1 75 ? -14.609 5.000 16.079 1.00 78.75 75 TYR A O 1
ATOM 618 N N . GLU A 1 76 ? -14.063 6.628 14.614 1.00 80.81 76 GLU A N 1
ATOM 619 C CA . GLU A 1 76 ? -14.869 7.674 15.264 1.00 80.81 76 GLU A CA 1
ATOM 620 C C . GLU A 1 76 ? -16.346 7.268 15.353 1.00 80.81 76 GLU A C 1
ATOM 622 O O . GLU A 1 76 ? -17.031 7.554 16.331 1.00 80.81 76 GLU A O 1
ATOM 627 N N . ASN A 1 77 ? -16.815 6.496 14.371 1.00 82.81 77 ASN A N 1
ATOM 628 C CA . ASN A 1 77 ? -18.179 5.978 14.307 1.00 82.81 77 ASN A CA 1
ATOM 629 C C . ASN A 1 77 ? -18.384 4.624 15.022 1.00 82.81 77 ASN A C 1
ATOM 631 O O . ASN A 1 77 ? -19.462 4.033 14.920 1.00 82.81 77 ASN A O 1
ATOM 635 N N . GLY A 1 78 ? -17.364 4.076 15.695 1.00 78.06 78 GLY A N 1
ATOM 636 C CA . GLY A 1 78 ? -17.435 2.785 16.397 1.00 78.06 78 GLY A CA 1
ATOM 637 C C . GLY A 1 78 ? -17.664 1.569 15.484 1.00 78.06 78 GLY A C 1
ATOM 638 O O . GLY A 1 78 ? -18.110 0.511 15.943 1.00 78.06 78 GLY A O 1
ATOM 639 N N . ARG A 1 79 ? -17.389 1.696 14.180 1.00 80.25 79 ARG A N 1
ATOM 640 C CA . ARG A 1 79 ? -17.587 0.651 13.166 1.00 80.25 79 ARG A CA 1
ATOM 641 C C . ARG A 1 79 ? -16.261 -0.042 12.877 1.00 80.25 79 ARG A C 1
ATOM 643 O O . ARG A 1 79 ? -15.387 0.518 12.233 1.00 80.25 79 ARG A O 1
ATOM 650 N N . TYR A 1 80 ? -16.137 -1.301 13.286 1.00 76.50 80 TYR A N 1
ATOM 651 C CA . TYR A 1 80 ? -14.861 -2.028 13.205 1.00 76.50 80 TYR A CA 1
ATOM 652 C C . TYR A 1 80 ? -14.815 -3.117 12.115 1.00 76.50 80 TYR A C 1
ATOM 654 O O . TYR A 1 80 ? -13.743 -3.538 11.695 1.00 76.50 80 TYR A O 1
ATOM 662 N N . LYS A 1 81 ? -15.970 -3.571 11.606 1.00 80.88 81 LYS A N 1
ATOM 663 C CA . LYS A 1 81 ? -16.040 -4.674 10.626 1.00 80.88 81 LYS A CA 1
ATOM 664 C C . LYS A 1 81 ? -15.636 -4.262 9.206 1.00 80.88 81 LYS A C 1
ATOM 666 O O . LYS A 1 81 ? -14.995 -5.036 8.512 1.00 80.88 81 LYS A O 1
ATOM 671 N N . ALA A 1 82 ? -16.033 -3.070 8.770 1.00 83.38 82 ALA A N 1
ATOM 672 C CA . ALA A 1 82 ? -15.675 -2.547 7.455 1.00 83.38 82 ALA A CA 1
ATOM 673 C C . ALA A 1 82 ? -14.181 -2.173 7.329 1.00 83.38 82 ALA A C 1
ATOM 675 O O . ALA A 1 82 ? -13.557 -2.621 6.366 1.00 83.38 82 ALA A O 1
ATOM 676 N N . PRO A 1 83 ? -13.560 -1.451 8.289 1.00 85.06 83 PRO A N 1
ATOM 677 C CA . PRO A 1 83 ? -12.144 -1.099 8.186 1.00 85.06 83 PRO A CA 1
ATOM 678 C C . PRO A 1 83 ? -11.241 -2.328 8.235 1.00 85.06 83 PRO A C 1
ATOM 680 O O . PRO A 1 83 ? -10.186 -2.314 7.617 1.00 85.06 83 PRO A O 1
ATOM 683 N N . TYR A 1 84 ? -11.687 -3.421 8.869 1.00 87.56 84 TYR A N 1
ATOM 684 C CA . TYR A 1 84 ? -10.987 -4.702 8.816 1.00 87.56 84 TYR A CA 1
ATOM 685 C C . TYR A 1 84 ? -10.702 -5.168 7.390 1.00 87.56 84 TYR A C 1
ATOM 687 O O . TYR A 1 84 ? -9.620 -5.669 7.165 1.00 87.56 84 TYR A O 1
ATOM 695 N N . TRP A 1 85 ? -11.624 -5.002 6.440 1.00 87.88 85 TRP A N 1
ATOM 696 C CA . TRP A 1 85 ? -11.395 -5.414 5.049 1.00 87.88 85 TRP A CA 1
ATOM 697 C C . TRP A 1 85 ? -10.590 -4.385 4.265 1.00 87.88 85 TRP A C 1
ATOM 699 O O . TRP A 1 85 ? -9.725 -4.730 3.464 1.00 87.88 85 TRP A O 1
ATOM 709 N N . VAL A 1 86 ? -10.876 -3.106 4.504 1.00 89.00 86 VAL A N 1
ATOM 710 C CA . VAL A 1 86 ? -10.217 -2.002 3.802 1.00 89.00 86 VAL A CA 1
ATOM 711 C C . VAL A 1 86 ? -8.729 -1.944 4.132 1.00 89.00 86 VAL A C 1
ATOM 713 O O . VAL A 1 86 ? -7.920 -1.621 3.264 1.00 89.00 86 VAL A O 1
ATOM 716 N N . VAL A 1 87 ? -8.348 -2.328 5.352 1.00 89.75 87 VAL A N 1
ATOM 717 C CA . VAL A 1 87 ? -6.946 -2.346 5.758 1.00 89.75 87 VAL A CA 1
ATOM 718 C C . VAL A 1 87 ? -6.108 -3.304 4.918 1.00 89.75 87 VAL A C 1
ATOM 720 O O . VAL A 1 87 ? -4.914 -3.086 4.838 1.00 89.75 87 VAL A O 1
ATOM 723 N N . HIS A 1 88 ? -6.667 -4.325 4.262 1.00 89.50 88 HIS A N 1
ATOM 724 C CA . HIS A 1 88 ? -5.889 -5.244 3.416 1.00 89.50 88 HIS A CA 1
ATOM 725 C C . HIS A 1 88 ? -5.708 -4.753 1.979 1.00 89.50 88 HIS A C 1
ATOM 727 O O . HIS A 1 88 ? -4.898 -5.327 1.257 1.00 89.50 88 HIS A O 1
ATOM 733 N N . VAL A 1 89 ? -6.408 -3.697 1.551 1.00 88.50 89 VAL A N 1
ATOM 734 C CA . VAL A 1 89 ? -6.315 -3.172 0.174 1.00 88.50 89 VAL A CA 1
ATOM 735 C C . VAL A 1 89 ? -4.868 -2.841 -0.222 1.00 88.50 89 VAL A C 1
ATOM 737 O O . VAL A 1 89 ? -4.444 -3.289 -1.288 1.00 88.50 89 VAL A O 1
ATOM 740 N N . PRO A 1 90 ? -4.052 -2.167 0.615 1.00 88.00 90 PRO A N 1
ATOM 741 C CA . PRO A 1 90 ? -2.652 -1.907 0.274 1.00 88.00 90 PRO A CA 1
ATOM 742 C C . PRO A 1 90 ? -1.783 -3.169 0.145 1.00 88.00 90 PRO A C 1
ATOM 744 O O . PRO A 1 90 ? -0.738 -3.120 -0.498 1.00 88.00 90 PRO A O 1
ATOM 747 N N . LEU A 1 91 ? -2.193 -4.312 0.711 1.00 85.81 91 LEU A N 1
ATOM 748 C CA . LEU A 1 91 ? -1.458 -5.580 0.584 1.00 85.81 91 LEU A CA 1
ATOM 749 C C . LEU A 1 91 ? -1.611 -6.224 -0.794 1.00 85.81 91 LEU A C 1
ATOM 751 O O . LEU A 1 91 ? -0.802 -7.074 -1.162 1.00 85.81 91 LEU A O 1
ATOM 755 N N . LEU A 1 92 ? -2.611 -5.810 -1.577 1.00 85.38 92 LEU A N 1
ATOM 756 C CA . LEU A 1 92 ? -2.743 -6.238 -2.971 1.00 85.38 92 LEU A CA 1
ATOM 757 C C . LEU A 1 92 ? -1.592 -5.718 -3.835 1.00 85.38 92 LEU A C 1
ATOM 759 O O . LEU A 1 92 ? -1.352 -6.235 -4.924 1.00 85.38 92 LEU A O 1
ATOM 763 N N . TRP A 1 93 ? -0.858 -4.720 -3.351 1.00 84.56 93 TRP A N 1
ATOM 764 C CA . TRP A 1 93 ? 0.245 -4.108 -4.069 1.00 84.56 93 TRP A CA 1
ATOM 765 C C . TRP A 1 93 ? 1.438 -5.063 -4.288 1.00 84.56 93 TRP A C 1
ATOM 767 O O . TRP A 1 93 ? 1.776 -5.292 -5.451 1.00 84.56 93 TRP A O 1
ATOM 777 N N . PRO A 1 94 ? 2.007 -5.726 -3.252 1.00 78.81 94 PRO A N 1
ATOM 778 C CA . PRO A 1 94 ? 3.008 -6.779 -3.452 1.00 78.81 94 PRO A CA 1
ATOM 779 C C . PRO A 1 94 ? 2.531 -7.908 -4.373 1.00 78.81 94 PRO A C 1
ATOM 781 O O . PRO A 1 94 ? 3.299 -8.404 -5.192 1.00 78.81 94 PRO A O 1
ATOM 784 N N . VAL A 1 95 ? 1.254 -8.296 -4.275 1.00 83.38 95 VAL A N 1
ATOM 785 C CA . VAL A 1 95 ? 0.671 -9.330 -5.146 1.00 83.38 95 VAL A CA 1
ATOM 786 C C . VAL A 1 95 ? 0.670 -8.866 -6.603 1.00 83.38 95 VAL A C 1
ATOM 788 O O . VAL A 1 95 ? 1.077 -9.612 -7.488 1.00 83.38 95 VAL A O 1
ATOM 791 N N . SER A 1 96 ? 0.266 -7.620 -6.848 1.00 82.44 96 SER A N 1
ATOM 792 C CA . SER A 1 96 ? 0.221 -7.032 -8.190 1.00 82.44 96 SER A CA 1
ATOM 793 C C . SER A 1 96 ? 1.621 -6.913 -8.793 1.00 82.44 96 SER A C 1
ATOM 795 O O . SER A 1 96 ? 1.806 -7.221 -9.967 1.00 82.44 96 SER A O 1
ATOM 797 N N . TRP A 1 97 ? 2.615 -6.542 -7.981 1.00 78.25 97 TRP A N 1
ATOM 798 C CA . TRP A 1 97 ? 4.020 -6.487 -8.388 1.00 78.25 97 TRP A CA 1
ATOM 799 C C . TRP A 1 97 ? 4.543 -7.854 -8.845 1.00 78.25 97 TRP A C 1
ATOM 801 O O . TRP A 1 97 ? 5.048 -7.977 -9.959 1.00 78.25 97 TRP A O 1
ATOM 811 N N . ILE A 1 98 ? 4.357 -8.897 -8.026 1.00 82.19 98 ILE A N 1
ATOM 812 C CA . ILE A 1 98 ? 4.791 -10.270 -8.345 1.00 82.19 98 ILE A CA 1
ATOM 813 C C . ILE A 1 98 ? 4.117 -10.771 -9.625 1.00 82.19 98 ILE A C 1
ATOM 815 O O . ILE A 1 98 ? 4.760 -11.412 -10.454 1.00 82.19 98 ILE A O 1
ATOM 819 N N . VAL A 1 99 ? 2.826 -10.477 -9.801 1.00 83.88 99 VAL A N 1
ATOM 820 C CA . VAL A 1 99 ? 2.086 -10.864 -11.006 1.00 83.88 99 VAL A CA 1
ATOM 821 C C . VAL A 1 99 ? 2.667 -10.180 -12.241 1.00 83.88 99 VAL A C 1
ATOM 823 O O . VAL A 1 99 ? 2.898 -10.857 -13.238 1.00 83.88 99 VAL A O 1
ATOM 826 N N . VAL A 1 100 ? 2.944 -8.875 -12.189 1.00 81.44 100 VAL A N 1
ATOM 827 C CA . VAL A 1 100 ? 3.514 -8.153 -13.337 1.00 81.44 100 VAL A CA 1
ATOM 828 C C . VAL A 1 100 ? 4.928 -8.626 -13.662 1.00 81.44 100 VAL A C 1
ATOM 830 O O . VAL A 1 100 ? 5.209 -8.851 -14.836 1.00 81.44 100 VAL A O 1
ATOM 833 N N . GLU A 1 101 ? 5.789 -8.860 -12.667 1.00 76.69 101 GLU A N 1
ATOM 834 C CA . GLU A 1 101 ? 7.118 -9.442 -12.913 1.00 76.69 101 GLU A CA 1
ATOM 835 C C . GLU A 1 101 ? 7.023 -10.834 -13.529 1.00 76.69 101 GLU A C 1
ATOM 837 O O . GLU A 1 101 ? 7.662 -11.110 -14.542 1.00 76.69 101 GLU A O 1
ATOM 842 N N . TYR A 1 102 ? 6.205 -11.715 -12.953 1.00 79.69 102 TYR A N 1
ATOM 843 C CA . TYR A 1 102 ? 6.074 -13.081 -13.445 1.00 79.69 102 TYR A CA 1
ATOM 844 C C . TYR A 1 102 ? 5.511 -13.119 -14.869 1.00 79.69 102 TYR A C 1
ATOM 846 O O . TYR A 1 102 ? 5.997 -13.882 -15.704 1.00 79.69 102 TYR A O 1
ATOM 854 N N . LEU A 1 103 ? 4.503 -12.295 -15.165 1.00 77.25 103 LEU A N 1
ATOM 855 C CA . LEU A 1 103 ? 3.929 -12.201 -16.505 1.00 77.25 103 LEU A CA 1
ATOM 856 C C . LEU A 1 103 ? 4.912 -11.564 -17.496 1.00 77.25 103 LEU A C 1
ATOM 858 O O . LEU A 1 103 ? 5.084 -12.111 -18.582 1.00 77.25 103 LEU A O 1
ATOM 862 N N . GLY A 1 104 ? 5.607 -10.489 -17.117 1.00 68.94 104 GLY A N 1
ATOM 863 C CA . GLY A 1 104 ? 6.633 -9.855 -17.952 1.00 68.94 104 GLY A CA 1
ATOM 864 C C . GLY A 1 104 ? 7.790 -10.804 -18.280 1.00 68.94 104 GLY A C 1
ATOM 865 O O . GLY A 1 104 ? 8.199 -10.908 -19.433 1.00 68.94 104 GLY A O 1
ATOM 866 N N . LEU A 1 105 ? 8.259 -11.586 -17.301 1.00 67.88 105 LEU A N 1
ATOM 867 C CA . LEU A 1 105 ? 9.303 -12.598 -17.501 1.00 67.88 105 LEU A CA 1
ATOM 868 C C . LEU A 1 105 ? 8.835 -13.771 -18.367 1.00 67.88 105 LEU A C 1
ATOM 870 O O . LEU A 1 105 ? 9.598 -14.281 -19.184 1.00 67.88 105 LEU A O 1
ATOM 874 N N . LYS A 1 106 ? 7.594 -14.231 -18.178 1.00 67.38 106 LYS A N 1
ATOM 875 C CA . LYS A 1 106 ? 7.074 -15.431 -18.849 1.00 67.38 106 LYS A CA 1
ATOM 876 C C . LYS A 1 106 ? 6.609 -15.172 -20.278 1.00 67.38 106 LYS A C 1
ATOM 878 O O . LYS A 1 106 ? 6.657 -16.086 -21.097 1.00 67.38 106 LYS A O 1
ATOM 883 N N . PHE A 1 107 ? 6.128 -13.967 -20.559 1.00 67.50 107 PHE A N 1
ATOM 884 C CA . PHE A 1 107 ? 5.505 -13.636 -21.837 1.00 67.50 107 PHE A CA 1
ATOM 885 C C . PHE A 1 107 ? 6.231 -12.535 -22.621 1.00 67.50 107 PHE A C 1
ATOM 887 O O . PHE A 1 107 ? 5.820 -12.259 -23.744 1.00 67.50 107 PHE A O 1
ATOM 894 N N . SER A 1 108 ? 7.312 -11.959 -22.075 1.00 58.34 108 SER A N 1
ATOM 895 C CA . SER A 1 108 ? 8.180 -10.987 -22.759 1.00 58.34 108 SER A CA 1
ATOM 896 C C . SER A 1 108 ? 7.404 -9.827 -23.404 1.00 58.34 108 SER A C 1
ATOM 8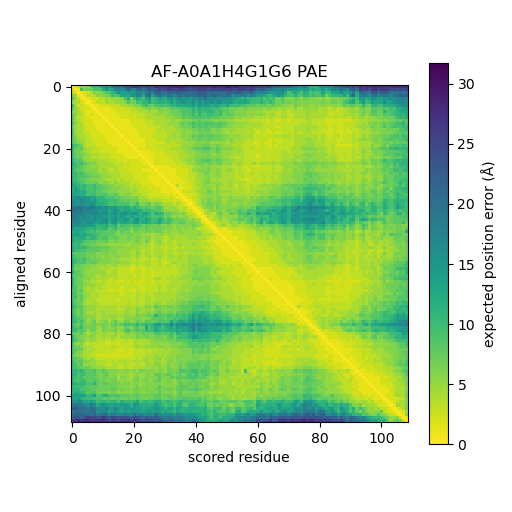98 O O . SER A 1 108 ? 7.516 -9.607 -24.613 1.00 58.34 108 SER A O 1
ATOM 900 N N . PHE A 1 109 ? 6.611 -9.104 -22.601 1.00 54.50 109 PHE A N 1
ATOM 901 C CA . PHE A 1 109 ? 5.949 -7.854 -23.005 1.00 54.50 109 PHE A CA 1
ATOM 902 C C . PHE A 1 109 ? 6.160 -6.691 -22.026 1.00 54.50 109 PHE A C 1
ATOM 904 O O . PHE A 1 109 ? 6.335 -6.915 -20.803 1.00 54.50 109 PHE A O 1
#

Solvent-accessible surface area (backbone atoms only — not comparable to full-atom values): 6016 Å² total; per-residue (Å²): 131,59,71,71,57,53,52,54,51,48,53,53,53,50,51,51,51,52,52,48,52,53,51,59,67,47,42,64,57,54,52,51,53,47,54,57,59,71,69,53,93,75,68,77,48,37,56,57,36,49,53,50,50,53,55,52,62,67,45,48,62,55,40,41,51,50,31,50,52,49,35,54,57,29,52,80,69,74,45,64,75,66,37,63,59,45,61,49,55,48,61,50,49,65,54,52,51,53,50,43,51,52,47,26,72,75,65,54,46